Protein AF-A0A1H8PCX1-F1 (afdb_monomer)

Sequence (169 aa):
MTNAPVRYIVLHYSASYADLDLGVEDIRRMHLDRGFSDVGYHYIIKRDGTVQKGRADSIVGAHVAGHNTGSLGICCIGGLERATGPNVGVDNRTDAQKAATIRLVRDLLATHPGAQVVGHRDLGPTQCPGFDVRSWWASVDTGSASTVTTPEIPPTIRRSSRGQHVMTA

Structure (mmCIF, N/CA/C/O backbone):
data_AF-A0A1H8PCX1-F1
#
_entry.id   AF-A0A1H8PCX1-F1
#
loop_
_atom_site.group_PDB
_atom_site.id
_atom_site.type_symbol
_atom_site.label_atom_id
_atom_site.label_alt_id
_atom_site.label_comp_id
_atom_site.label_asym_id
_atom_site.label_entity_i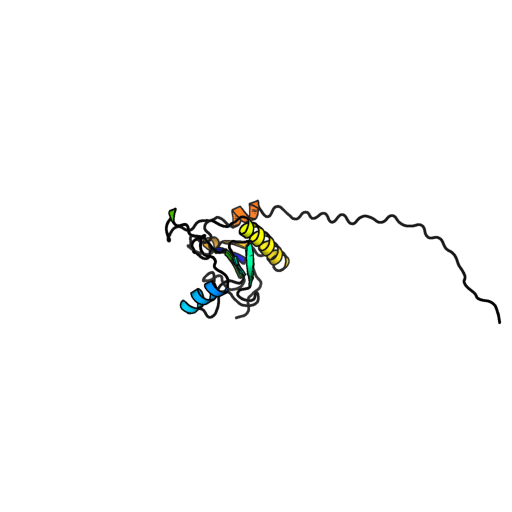d
_atom_site.label_seq_id
_atom_site.pdbx_PDB_ins_code
_atom_site.Cartn_x
_atom_site.Cartn_y
_atom_site.Cartn_z
_atom_site.occupancy
_atom_site.B_iso_or_equiv
_atom_site.auth_seq_id
_atom_site.auth_comp_id
_atom_site.auth_asym_id
_atom_site.auth_atom_id
_atom_site.pdbx_PDB_model_num
ATOM 1 N N . MET A 1 1 ? -16.811 -12.797 4.924 1.00 80.94 1 MET A N 1
ATOM 2 C CA . MET A 1 1 ? -16.623 -12.533 6.368 1.00 80.94 1 MET A CA 1
ATOM 3 C C . MET A 1 1 ? -16.469 -11.037 6.560 1.00 80.94 1 MET A C 1
ATOM 5 O O . MET A 1 1 ? -15.740 -10.426 5.783 1.00 80.94 1 MET A O 1
ATOM 9 N N . THR A 1 2 ? -17.167 -10.462 7.536 1.00 92.56 2 THR A N 1
ATOM 10 C CA . THR A 1 2 ? -17.020 -9.052 7.915 1.00 92.56 2 THR A CA 1
ATOM 11 C C . THR A 1 2 ? -15.703 -8.817 8.646 1.00 92.56 2 THR A C 1
ATOM 13 O O . THR A 1 2 ? -15.198 -9.705 9.334 1.00 92.56 2 THR A O 1
ATOM 16 N N . ASN A 1 3 ? -15.123 -7.636 8.461 1.00 92.44 3 ASN A N 1
ATOM 17 C CA . ASN A 1 3 ? -13.864 -7.254 9.077 1.00 92.44 3 ASN A CA 1
ATOM 18 C C . ASN A 1 3 ? -14.076 -6.835 10.539 1.00 92.44 3 ASN A C 1
ATOM 20 O O . ASN A 1 3 ? -15.122 -6.297 10.904 1.00 92.44 3 ASN A O 1
ATOM 24 N N . ALA A 1 4 ? -13.072 -7.094 11.372 1.00 95.69 4 ALA A N 1
ATOM 25 C CA . ALA A 1 4 ? -13.019 -6.600 12.746 1.00 95.69 4 ALA A CA 1
ATOM 26 C C . ALA A 1 4 ? -12.536 -5.135 12.759 1.00 95.69 4 ALA A C 1
ATOM 28 O O . ALA A 1 4 ? -12.051 -4.658 11.728 1.00 95.69 4 ALA A O 1
ATOM 29 N N . PRO A 1 5 ? -12.600 -4.424 13.903 1.00 97.31 5 PRO A N 1
ATOM 30 C CA . PRO A 1 5 ? -11.949 -3.125 14.036 1.00 97.31 5 PRO A CA 1
ATOM 31 C C . PRO A 1 5 ? -10.499 -3.176 13.536 1.00 97.31 5 PRO A C 1
ATOM 33 O O . PRO A 1 5 ? -9.734 -4.082 13.884 1.00 97.31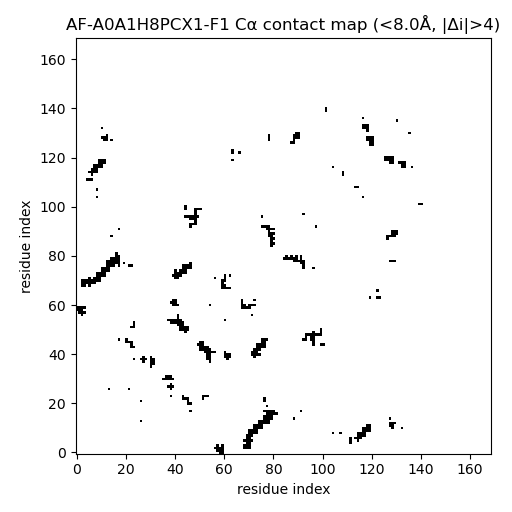 5 PRO A O 1
ATOM 36 N N . VAL A 1 6 ? -10.148 -2.232 12.664 1.00 98.44 6 VAL A N 1
ATOM 37 C CA . VAL A 1 6 ? -8.861 -2.224 11.968 1.00 98.44 6 VAL A CA 1
ATOM 38 C C . VAL A 1 6 ? -7.755 -1.847 12.949 1.00 98.44 6 VAL A C 1
ATOM 40 O O . VAL A 1 6 ? -7.770 -0.770 13.534 1.00 98.44 6 VAL A O 1
ATOM 43 N N . ARG A 1 7 ? -6.777 -2.742 13.100 1.00 98.38 7 ARG A N 1
ATOM 44 C CA . ARG A 1 7 ? -5.554 -2.552 13.897 1.00 98.38 7 ARG A CA 1
ATOM 45 C C . ARG A 1 7 ? -4.297 -2.404 13.048 1.00 98.38 7 ARG A C 1
ATOM 47 O O . ARG A 1 7 ? -3.296 -1.905 13.549 1.00 98.38 7 ARG A O 1
ATOM 54 N N . TYR A 1 8 ? -4.337 -2.822 11.781 1.00 98.75 8 TYR A N 1
ATOM 55 C CA . TYR A 1 8 ? -3.203 -2.708 10.863 1.00 98.75 8 TYR A CA 1
ATOM 56 C C . TYR A 1 8 ? -3.612 -2.121 9.517 1.00 98.75 8 TYR A C 1
ATOM 58 O O . TYR A 1 8 ? -4.537 -2.614 8.874 1.00 98.75 8 TYR A O 1
ATOM 66 N N . ILE A 1 9 ? -2.845 -1.145 9.047 1.00 98.88 9 ILE A N 1
ATOM 67 C CA . ILE A 1 9 ? -2.810 -0.733 7.645 1.00 98.88 9 ILE A CA 1
ATOM 68 C C . ILE A 1 9 ? -1.509 -1.296 7.077 1.00 98.88 9 ILE A C 1
ATOM 70 O O . ILE A 1 9 ? -0.421 -0.913 7.506 1.00 98.88 9 ILE A O 1
ATOM 74 N N . VAL A 1 10 ? -1.619 -2.261 6.165 1.00 98.94 10 VAL A N 1
ATOM 75 C CA . VAL A 1 10 ? -0.474 -3.052 5.697 1.00 98.94 10 VAL A CA 1
ATOM 76 C C . VAL A 1 10 ? -0.106 -2.646 4.277 1.00 98.94 10 VAL A C 1
ATOM 78 O O . VAL A 1 10 ? -0.916 -2.810 3.364 1.00 98.94 10 VAL A O 1
ATOM 81 N N . LEU A 1 11 ? 1.121 -2.166 4.076 1.00 98.88 11 LEU A N 1
ATOM 82 C CA . LEU A 1 11 ? 1.651 -1.859 2.751 1.00 98.88 11 LEU A CA 1
ATOM 83 C C . LEU A 1 11 ? 2.276 -3.092 2.093 1.00 98.88 11 LEU A C 1
ATOM 85 O O . LEU A 1 11 ? 3.059 -3.837 2.693 1.00 98.88 11 LEU A O 1
ATOM 89 N N . HIS A 1 12 ? 1.941 -3.256 0.818 1.00 98.88 12 HIS A N 1
ATOM 90 C CA . HIS A 1 12 ? 2.415 -4.304 -0.076 1.00 98.88 12 HIS A CA 1
ATOM 91 C C . HIS A 1 12 ? 2.942 -3.708 -1.379 1.00 98.88 12 HIS A C 1
ATOM 93 O O . HIS A 1 12 ? 2.581 -2.591 -1.756 1.00 98.88 12 HIS A O 1
ATOM 99 N N . TYR A 1 13 ? 3.726 -4.501 -2.101 1.00 98.38 13 TYR A N 1
ATOM 100 C CA . TYR A 1 13 ? 3.890 -4.350 -3.544 1.00 98.38 13 TYR A CA 1
ATOM 101 C C . TYR A 1 13 ? 3.081 -5.424 -4.292 1.00 98.38 13 TYR A C 1
ATOM 103 O O . TYR A 1 13 ? 2.559 -6.349 -3.663 1.00 98.38 13 TYR A O 1
ATOM 111 N N . SER A 1 14 ? 2.974 -5.335 -5.615 1.00 97.88 14 SER A N 1
ATOM 112 C CA . SER A 1 14 ? 2.389 -6.402 -6.446 1.00 97.88 14 SER A CA 1
ATOM 113 C C . SER A 1 14 ? 3.400 -7.483 -6.835 1.00 97.88 14 SER A C 1
ATOM 115 O O . SER A 1 14 ? 2.999 -8.496 -7.401 1.00 97.88 14 SER A O 1
ATOM 117 N N . ALA A 1 15 ? 4.693 -7.268 -6.556 1.00 96.94 15 ALA A N 1
ATOM 118 C CA . ALA A 1 15 ? 5.797 -8.052 -7.110 1.00 96.94 15 ALA A CA 1
ATOM 119 C C . ALA A 1 15 ? 5.726 -8.115 -8.647 1.00 96.94 15 ALA A C 1
ATOM 121 O O . ALA A 1 15 ? 5.922 -9.161 -9.260 1.00 96.94 15 ALA A O 1
ATOM 122 N N . SER A 1 16 ? 5.415 -6.977 -9.271 1.00 96.75 16 SER A N 1
ATOM 123 C CA . SER A 1 16 ? 5.441 -6.811 -10.721 1.00 96.75 16 SER A CA 1
ATOM 124 C C . SER A 1 16 ? 6.593 -5.903 -11.127 1.00 96.75 16 SER A C 1
ATOM 126 O O . SER A 1 16 ? 7.093 -5.101 -10.333 1.00 96.75 16 SER A O 1
ATOM 128 N N . TYR A 1 17 ? 7.004 -6.005 -12.385 1.00 96.56 17 TYR A N 1
ATOM 129 C CA . TYR A 1 17 ? 7.983 -5.078 -12.934 1.00 96.56 17 TYR A CA 1
ATOM 130 C C . TYR A 1 17 ? 7.384 -3.675 -13.084 1.00 96.56 17 TYR A C 1
ATOM 132 O O . TYR A 1 17 ? 6.190 -3.527 -13.358 1.00 96.56 17 TYR A O 1
ATOM 140 N N . ALA A 1 18 ? 8.209 -2.652 -12.851 1.00 89.69 18 ALA A N 1
ATOM 141 C CA . ALA A 1 18 ? 7.780 -1.252 -12.821 1.00 89.69 18 ALA A CA 1
ATOM 142 C C . ALA A 1 18 ? 7.313 -0.696 -14.179 1.00 89.69 18 ALA A C 1
ATOM 144 O O . ALA A 1 18 ? 6.665 0.351 -14.200 1.00 89.69 18 ALA A O 1
ATOM 145 N N . ASP A 1 19 ? 7.644 -1.383 -15.274 1.00 90.75 19 ASP A N 1
ATOM 146 C CA . ASP A 1 19 ? 7.279 -1.068 -16.659 1.00 90.75 19 ASP A CA 1
ATOM 147 C C . ASP A 1 19 ? 5.874 -1.557 -17.053 1.00 90.75 19 ASP A C 1
ATOM 149 O O . ASP A 1 19 ? 5.389 -1.228 -18.133 1.00 90.75 19 ASP A O 1
ATOM 153 N N . LEU A 1 20 ? 5.199 -2.319 -16.186 1.00 94.06 20 LEU A N 1
ATOM 154 C CA . LEU A 1 20 ? 3.845 -2.811 -16.430 1.00 94.06 20 LEU A CA 1
ATOM 155 C C . LEU A 1 20 ? 2.790 -1.817 -15.924 1.00 94.06 20 LEU A C 1
ATOM 157 O O . LEU A 1 20 ? 2.795 -1.433 -14.750 1.00 94.06 20 LEU A O 1
ATOM 161 N N . ASP A 1 21 ? 1.832 -1.466 -16.786 1.00 95.50 21 ASP A N 1
ATOM 162 C CA . ASP A 1 21 ? 0.623 -0.739 -16.383 1.00 95.50 21 ASP A CA 1
ATOM 163 C C . ASP A 1 21 ? -0.444 -1.728 -15.905 1.00 95.50 21 ASP A C 1
ATOM 165 O O . ASP A 1 21 ? -1.236 -2.248 -16.687 1.00 95.50 21 ASP A O 1
ATOM 169 N N . LEU A 1 22 ? -0.414 -2.026 -14.608 1.00 98.12 22 LEU A N 1
ATOM 170 C CA . LEU A 1 22 ? -1.400 -2.876 -13.948 1.00 98.12 22 LEU A CA 1
ATOM 171 C C . LEU A 1 22 ? -2.333 -2.035 -13.079 1.00 98.12 22 LEU A C 1
ATOM 173 O O . LEU A 1 22 ? -1.945 -1.011 -12.510 1.00 98.12 22 LEU A O 1
ATOM 177 N N . GLY A 1 23 ? -3.562 -2.509 -12.931 1.00 98.31 23 GLY A N 1
ATOM 178 C CA . GLY A 1 23 ? -4.558 -1.980 -12.012 1.00 98.31 23 GLY A CA 1
ATOM 179 C C . GLY A 1 23 ? -5.300 -3.081 -11.262 1.00 98.31 23 GLY A C 1
ATOM 180 O O . GLY A 1 23 ? -4.955 -4.263 -11.304 1.00 98.31 23 GLY A O 1
ATOM 181 N N . VAL A 1 24 ? -6.351 -2.682 -10.551 1.00 98.69 24 VAL A N 1
ATOM 182 C CA . VAL A 1 24 ? -7.127 -3.578 -9.687 1.00 98.69 24 VAL A CA 1
ATOM 183 C C . VAL A 1 24 ? -7.753 -4.753 -10.431 1.00 98.69 24 VAL A C 1
ATOM 185 O O . VAL A 1 24 ? -7.761 -5.854 -9.889 1.00 98.69 24 VAL A O 1
ATOM 188 N N . GLU A 1 25 ? -8.204 -4.566 -11.673 1.00 98.56 25 GLU A N 1
ATOM 189 C CA . GLU A 1 25 ? -8.778 -5.658 -12.465 1.00 98.56 25 GLU A CA 1
ATOM 190 C C . GLU A 1 25 ? -7.730 -6.698 -12.864 1.00 98.56 25 GLU A C 1
ATOM 192 O O . GLU A 1 25 ? -8.027 -7.890 -12.887 1.00 98.56 25 GLU A O 1
ATOM 197 N N . ASP A 1 26 ? -6.493 -6.281 -13.139 1.00 98.56 26 ASP A N 1
ATOM 198 C CA . ASP A 1 26 ? -5.409 -7.207 -13.472 1.00 98.56 26 ASP A CA 1
ATOM 199 C C . ASP A 1 26 ? -5.018 -8.034 -12.247 1.00 98.56 26 ASP A C 1
ATOM 201 O O . ASP A 1 26 ? -4.962 -9.261 -12.318 1.00 98.56 26 ASP A O 1
ATOM 205 N N . ILE A 1 27 ? -4.841 -7.375 -11.095 1.00 98.62 27 ILE A N 1
ATOM 206 C CA . ILE A 1 27 ? -4.535 -8.058 -9.831 1.00 98.62 27 ILE A CA 1
ATOM 207 C C . ILE A 1 27 ? -5.692 -8.971 -9.408 1.00 98.62 27 ILE A C 1
ATOM 209 O O . ILE A 1 27 ? -5.456 -10.076 -8.916 1.00 98.62 27 ILE A O 1
ATOM 213 N N . ARG A 1 28 ? -6.946 -8.549 -9.624 1.00 98.62 28 ARG A N 1
ATOM 214 C CA . ARG A 1 28 ? -8.127 -9.385 -9.390 1.00 98.62 28 ARG A CA 1
ATOM 215 C C . ARG A 1 28 ? -8.057 -10.659 -10.218 1.00 98.62 28 ARG A C 1
ATOM 217 O O . ARG A 1 28 ? -8.150 -11.730 -9.630 1.00 98.62 28 ARG A O 1
ATOM 224 N N . ARG A 1 29 ? -7.835 -10.565 -11.534 1.00 98.56 29 ARG A N 1
ATOM 225 C CA . ARG A 1 29 ? -7.703 -11.749 -12.403 1.00 98.56 29 ARG A CA 1
ATOM 226 C C . ARG A 1 29 ? -6.584 -12.677 -11.927 1.00 98.56 29 ARG A C 1
ATOM 228 O O . ARG A 1 29 ? -6.847 -13.847 -11.684 1.00 98.56 29 ARG A O 1
ATOM 235 N N . MET A 1 30 ? -5.396 -12.140 -11.637 1.00 98.00 30 MET A N 1
ATOM 236 C CA . MET A 1 30 ? -4.273 -12.932 -11.107 1.00 98.00 30 MET A CA 1
ATOM 237 C C . MET A 1 30 ? -4.607 -13.651 -9.790 1.00 98.00 30 MET A C 1
ATOM 239 O O . MET A 1 30 ? -4.119 -14.749 -9.532 1.00 98.00 30 MET A O 1
ATOM 243 N N . HIS A 1 31 ? -5.404 -13.034 -8.916 1.00 98.38 31 HIS A N 1
ATOM 244 C CA . HIS A 1 31 ? -5.839 -13.655 -7.665 1.00 98.38 31 HIS A CA 1
ATOM 245 C C . HIS A 1 31 ? -6.928 -14.713 -7.886 1.00 98.38 31 HIS A C 1
ATOM 247 O O . HIS A 1 31 ? -6.869 -15.766 -7.250 1.00 98.38 31 HIS A O 1
ATOM 253 N N . LEU A 1 32 ? -7.881 -14.471 -8.791 1.00 98.31 32 LEU A N 1
ATOM 254 C CA . LEU A 1 32 ? -8.897 -15.456 -9.181 1.00 98.31 32 LEU A CA 1
ATOM 255 C C . LEU A 1 32 ? -8.247 -16.713 -9.776 1.00 98.31 32 LEU A C 1
ATOM 257 O O . LEU A 1 32 ? -8.584 -17.820 -9.363 1.00 98.31 32 LEU A O 1
ATOM 261 N N . ASP A 1 33 ? -7.241 -16.549 -10.639 1.00 98.25 33 ASP A N 1
ATOM 262 C CA . ASP A 1 33 ? -6.472 -17.661 -11.223 1.00 98.25 33 ASP A CA 1
ATOM 263 C C . ASP A 1 33 ? -5.721 -18.481 -10.157 1.00 98.25 33 ASP A C 1
ATOM 265 O O . ASP A 1 33 ? -5.449 -19.667 -10.336 1.00 98.25 33 ASP A O 1
ATOM 269 N N . ARG A 1 34 ? -5.421 -17.869 -9.004 1.00 97.19 34 ARG A N 1
ATOM 270 C CA . ARG A 1 34 ? -4.826 -18.523 -7.824 1.00 97.19 34 ARG A CA 1
ATOM 271 C C . ARG A 1 34 ? -5.868 -19.121 -6.871 1.00 97.19 34 ARG A C 1
ATOM 273 O O . ARG A 1 34 ? -5.507 -19.564 -5.781 1.00 97.19 34 ARG A O 1
ATOM 280 N N . GLY A 1 35 ? -7.146 -19.115 -7.247 1.00 97.56 35 GLY A N 1
ATOM 281 C CA . GLY A 1 35 ? -8.249 -19.675 -6.465 1.00 97.56 35 GLY A CA 1
ATOM 282 C C . GLY A 1 35 ? -8.788 -18.753 -5.370 1.00 97.56 35 GLY A C 1
ATOM 283 O O . GLY A 1 35 ? -9.479 -19.216 -4.463 1.00 97.56 35 GLY A O 1
ATOM 284 N N . PHE A 1 36 ? -8.474 -17.456 -5.406 1.00 97.31 36 PHE A N 1
ATOM 285 C CA . PHE A 1 36 ? -9.070 -16.504 -4.471 1.00 97.31 36 PHE A CA 1
ATOM 286 C C . PHE A 1 36 ? -10.486 -16.173 -4.946 1.00 97.31 36 PHE A C 1
ATOM 288 O O . PHE A 1 36 ? -10.796 -16.262 -6.126 1.00 97.31 36 PHE A O 1
ATOM 295 N N . SER A 1 37 ? -11.349 -15.731 -4.035 1.00 96.00 37 SER A N 1
ATOM 296 C CA . SER A 1 37 ? -12.706 -15.302 -4.395 1.00 96.00 37 SER A CA 1
ATOM 297 C C . SER A 1 37 ? -12.766 -13.906 -5.031 1.00 96.00 37 SER A C 1
ATOM 299 O O . SER A 1 37 ? -13.794 -13.537 -5.583 1.00 96.00 37 SER A O 1
ATOM 301 N N . ASP A 1 38 ? -11.711 -13.102 -4.859 1.00 97.69 38 ASP A N 1
ATOM 302 C CA . ASP A 1 38 ? -11.582 -11.715 -5.328 1.00 97.69 38 ASP A CA 1
ATOM 303 C C . ASP A 1 38 ? -10.126 -11.237 -5.117 1.00 97.69 38 ASP A C 1
ATOM 305 O O . ASP A 1 38 ? -9.351 -11.909 -4.420 1.00 97.69 38 ASP A O 1
ATOM 309 N N . VAL A 1 39 ? -9.775 -10.042 -5.608 1.00 98.50 39 VAL A N 1
ATOM 310 C CA . VAL A 1 39 ? -8.544 -9.313 -5.258 1.00 98.50 39 VAL A CA 1
ATOM 311 C C . VAL A 1 39 ? -8.322 -9.326 -3.747 1.00 98.50 39 VAL A C 1
ATOM 313 O O . VAL A 1 39 ? -9.249 -9.151 -2.970 1.00 98.50 39 VAL A O 1
ATOM 316 N N . GLY A 1 40 ? -7.094 -9.581 -3.300 1.00 98.25 40 GLY A N 1
ATOM 317 C CA . GLY A 1 40 ? -6.794 -9.803 -1.878 1.00 98.25 40 GLY A CA 1
ATOM 318 C C . GLY A 1 40 ? -6.640 -8.513 -1.072 1.00 98.25 40 GLY A C 1
ATOM 319 O O . GLY A 1 40 ? -6.673 -8.551 0.157 1.00 98.25 40 GLY A O 1
ATOM 320 N N . TYR A 1 41 ? -6.475 -7.387 -1.761 1.00 98.75 41 TYR A N 1
ATOM 321 C CA . TYR A 1 41 ? -6.193 -6.071 -1.196 1.00 98.75 41 TYR A CA 1
ATOM 322 C C . TYR A 1 41 ? -7.452 -5.197 -1.163 1.00 98.75 41 TYR A C 1
ATOM 324 O O . TYR A 1 41 ? -8.367 -5.371 -1.970 1.00 98.75 41 TYR A O 1
ATOM 332 N N . HIS A 1 42 ? -7.476 -4.224 -0.254 1.00 98.88 42 HIS A N 1
ATOM 333 C CA . HIS A 1 42 ? -8.557 -3.236 -0.161 1.00 98.88 42 HIS A CA 1
ATOM 334 C C . HIS A 1 42 ? -8.299 -2.045 -1.086 1.00 98.88 42 HIS A C 1
ATOM 336 O O . HIS A 1 42 ? -9.237 -1.430 -1.590 1.00 98.88 42 HIS A O 1
ATOM 342 N N . TYR A 1 43 ? -7.023 -1.755 -1.355 1.00 98.94 43 TYR A N 1
ATOM 343 C CA . TYR A 1 43 ? -6.596 -0.671 -2.231 1.00 98.94 43 TYR A CA 1
ATOM 344 C C . TYR A 1 43 ? -5.424 -1.101 -3.108 1.00 98.94 43 TYR A C 1
ATOM 346 O O . TYR A 1 43 ? -4.496 -1.760 -2.634 1.00 98.94 43 TYR A O 1
ATOM 354 N N . ILE A 1 44 ? -5.455 -0.677 -4.368 1.00 98.88 44 ILE A N 1
ATOM 355 C CA . ILE A 1 44 ? -4.343 -0.761 -5.316 1.00 98.88 44 ILE A CA 1
ATOM 356 C C . ILE A 1 44 ? -3.919 0.663 -5.674 1.00 98.88 44 ILE A C 1
ATOM 358 O O . ILE A 1 44 ? -4.774 1.502 -5.940 1.00 98.88 44 ILE A O 1
ATOM 362 N N . ILE A 1 45 ? -2.619 0.945 -5.701 1.00 98.88 45 ILE A N 1
ATOM 363 C CA . ILE A 1 45 ? -2.081 2.232 -6.151 1.00 98.88 45 ILE A CA 1
ATOM 364 C C . ILE A 1 45 ? -1.260 1.997 -7.418 1.00 98.88 45 ILE A C 1
ATOM 366 O O . ILE A 1 45 ? -0.173 1.408 -7.370 1.00 98.88 45 ILE A O 1
ATOM 370 N N . LYS A 1 46 ? -1.786 2.464 -8.553 1.00 98.75 46 LYS A N 1
ATOM 371 C CA . LYS A 1 46 ? -1.122 2.411 -9.861 1.00 98.75 46 LYS A CA 1
ATOM 372 C C . LYS A 1 46 ? 0.171 3.232 -9.864 1.00 98.75 46 LYS A C 1
ATOM 374 O O . LYS A 1 46 ? 0.400 4.057 -8.981 1.00 98.75 46 LYS A O 1
ATOM 379 N N . ARG A 1 47 ? 1.024 3.023 -10.871 1.00 98.19 47 ARG A N 1
ATOM 380 C CA . ARG A 1 47 ? 2.323 3.713 -11.014 1.00 98.19 47 ARG A CA 1
ATOM 381 C C . ARG A 1 47 ? 2.202 5.240 -11.083 1.00 98.19 47 ARG A C 1
ATOM 383 O O . ARG A 1 47 ? 3.075 5.939 -10.576 1.00 98.19 47 ARG A O 1
ATOM 390 N N . ASP A 1 48 ? 1.108 5.744 -11.641 1.00 98.31 48 ASP A N 1
ATOM 391 C CA . ASP A 1 48 ? 0.776 7.172 -11.741 1.00 98.31 48 ASP A CA 1
ATOM 392 C C . ASP A 1 48 ? 0.200 7.777 -10.440 1.00 98.31 48 ASP A C 1
ATOM 394 O O . ASP A 1 48 ? -0.090 8.969 -10.389 1.00 98.31 48 ASP A O 1
ATOM 398 N N . GLY A 1 49 ? 0.043 6.979 -9.377 1.00 98.62 49 GLY A N 1
ATOM 399 C CA . GLY A 1 49 ? -0.545 7.404 -8.105 1.00 98.62 49 GLY A CA 1
ATOM 400 C C . GLY A 1 49 ? -2.070 7.278 -8.029 1.00 98.62 49 GLY A C 1
ATOM 401 O O . GLY A 1 49 ? -2.641 7.599 -6.985 1.00 98.62 49 GLY A O 1
ATOM 402 N N . THR A 1 50 ? -2.741 6.786 -9.076 1.00 98.81 50 THR A N 1
ATOM 403 C CA . THR A 1 50 ? -4.183 6.513 -9.045 1.00 98.81 50 THR A CA 1
ATOM 404 C C . THR A 1 50 ? -4.493 5.432 -8.011 1.00 98.81 50 THR A C 1
ATOM 406 O O . THR A 1 50 ? -3.980 4.313 -8.092 1.00 98.81 50 THR A O 1
ATOM 409 N N . VAL A 1 51 ? -5.360 5.754 -7.046 1.00 98.88 51 VAL A N 1
ATOM 410 C CA . VAL A 1 51 ? -5.850 4.809 -6.035 1.00 98.88 51 VAL A CA 1
ATOM 411 C C . VAL A 1 51 ? -7.126 4.147 -6.547 1.00 98.88 51 VAL A C 1
ATOM 413 O O . VAL A 1 51 ? -8.112 4.820 -6.835 1.00 98.88 51 VAL A O 1
ATOM 416 N N . GLN A 1 52 ? -7.122 2.823 -6.635 1.00 98.81 52 GLN A N 1
ATOM 417 C CA . GLN A 1 52 ? -8.265 2.013 -7.039 1.00 98.81 52 GLN A CA 1
ATOM 418 C C . GLN A 1 52 ? -8.750 1.165 -5.865 1.00 98.81 52 GLN A C 1
ATOM 420 O O . GLN A 1 52 ? -7.954 0.558 -5.142 1.00 98.81 52 GLN A O 1
ATOM 425 N N . LYS A 1 53 ? -10.071 1.107 -5.683 1.00 98.75 53 LYS A N 1
ATOM 426 C CA . LYS A 1 53 ? -10.694 0.296 -4.638 1.00 98.75 53 LYS A CA 1
ATOM 427 C C . LYS A 1 53 ? -10.719 -1.177 -5.054 1.00 98.75 53 LYS A C 1
ATOM 429 O O . LYS A 1 53 ? -11.177 -1.506 -6.144 1.00 98.75 53 LYS A O 1
ATOM 434 N N . GLY A 1 54 ? -10.219 -2.044 -4.178 1.00 98.56 54 GLY A N 1
ATOM 435 C CA . GLY A 1 54 ? -10.349 -3.496 -4.267 1.00 98.56 54 GLY A CA 1
ATOM 436 C C . GLY A 1 54 ? -11.528 -3.974 -3.426 1.00 98.56 54 GLY A C 1
ATOM 437 O O . GLY A 1 54 ? -12.665 -3.560 -3.651 1.00 98.56 54 GLY A O 1
ATOM 438 N N . ARG A 1 55 ? -11.259 -4.818 -2.426 1.00 97.69 55 ARG A N 1
ATOM 439 C CA . ARG A 1 55 ? -12.282 -5.225 -1.450 1.00 97.69 55 ARG A CA 1
ATOM 440 C C . ARG A 1 55 ? -12.786 -4.038 -0.629 1.00 97.69 55 ARG A C 1
ATOM 442 O O . ARG A 1 55 ? -12.029 -3.124 -0.306 1.00 97.69 55 ARG A O 1
ATOM 449 N N . ALA A 1 56 ? -14.060 -4.086 -0.245 1.00 97.94 56 ALA A N 1
ATOM 450 C CA . ALA A 1 56 ? -14.631 -3.155 0.727 1.00 97.94 56 ALA A CA 1
ATOM 451 C C . ALA A 1 56 ? -13.935 -3.292 2.094 1.00 97.94 56 ALA A C 1
ATOM 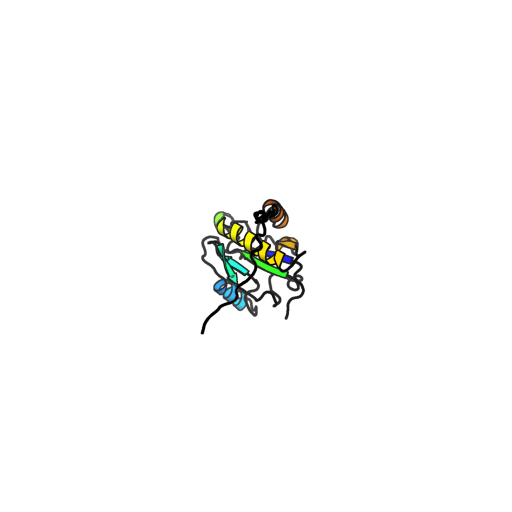453 O O . ALA A 1 56 ? -13.613 -4.404 2.500 1.00 97.94 56 ALA A O 1
ATOM 454 N N . ASP A 1 57 ? -13.752 -2.188 2.827 1.00 98.06 57 ASP A N 1
ATOM 455 C CA . ASP A 1 57 ? -13.017 -2.177 4.114 1.00 98.06 57 ASP A CA 1
ATOM 456 C C . ASP A 1 57 ? -13.680 -3.034 5.196 1.00 98.06 57 ASP A C 1
ATOM 458 O O . ASP A 1 57 ? -13.022 -3.597 6.073 1.00 98.06 57 ASP A O 1
ATOM 462 N N . SER A 1 58 ? -15.003 -3.174 5.097 1.00 97.25 58 SER A N 1
ATOM 463 C CA . SER A 1 58 ? -15.827 -4.006 5.969 1.00 97.25 58 SER A CA 1
ATOM 464 C C . SER A 1 58 ? -15.729 -5.501 5.667 1.00 97.25 58 SER A C 1
ATOM 466 O O . SER A 1 58 ? -16.348 -6.288 6.380 1.00 97.25 58 SER A O 1
ATOM 468 N N . ILE A 1 59 ? -14.976 -5.923 4.647 1.00 98.06 59 ILE A N 1
ATOM 469 C CA . ILE A 1 59 ? -14.800 -7.325 4.260 1.00 98.06 59 ILE A CA 1
ATOM 470 C C . ILE A 1 59 ? -13.354 -7.736 4.498 1.00 98.06 59 ILE A C 1
ATOM 472 O O . ILE A 1 59 ? -12.431 -7.044 4.097 1.00 98.06 59 ILE A O 1
ATOM 476 N N . VAL A 1 60 ? -13.149 -8.897 5.122 1.00 98.19 60 VAL A N 1
ATOM 477 C CA . VAL A 1 60 ? -11.799 -9.416 5.388 1.00 98.19 60 VAL A CA 1
ATOM 478 C C . VAL A 1 60 ? -11.012 -9.598 4.081 1.00 98.19 60 VAL A C 1
ATOM 480 O O . VAL A 1 60 ? -11.486 -10.229 3.127 1.00 98.19 60 VAL A O 1
ATOM 483 N N . GLY A 1 61 ? -9.788 -9.068 4.059 1.00 97.69 61 GLY A N 1
ATOM 484 C CA . GLY A 1 61 ? -8.840 -9.214 2.956 1.00 97.69 61 GLY A CA 1
ATOM 485 C C . GLY A 1 61 ? -8.231 -10.616 2.826 1.00 97.69 61 GLY A C 1
ATOM 486 O O . GLY A 1 61 ? -8.536 -11.539 3.577 1.00 97.69 61 GLY A O 1
ATOM 487 N N . ALA A 1 62 ? -7.340 -10.774 1.852 1.00 97.94 62 ALA A N 1
ATOM 488 C CA . ALA A 1 62 ? -6.522 -11.970 1.658 1.00 97.94 62 ALA A CA 1
ATOM 489 C C . ALA A 1 62 ? -5.106 -11.552 1.229 1.00 97.94 62 ALA A C 1
ATOM 491 O O . ALA A 1 62 ? -4.700 -11.764 0.090 1.00 97.94 62 ALA A O 1
ATOM 492 N N . HIS A 1 63 ? -4.384 -10.881 2.127 1.00 97.81 63 HIS A N 1
ATOM 493 C CA . HIS A 1 63 ? -3.084 -10.269 1.838 1.00 97.81 63 HIS A CA 1
ATOM 494 C C . HIS A 1 63 ? -1.979 -10.607 2.850 1.00 97.81 63 HIS A C 1
ATOM 496 O O . HIS A 1 63 ? -0.811 -10.511 2.492 1.00 97.81 63 HIS A O 1
ATOM 502 N N . VAL A 1 64 ? -2.304 -11.020 4.083 1.00 97.69 64 VAL A N 1
ATOM 503 C CA . VAL A 1 64 ? -1.331 -11.548 5.061 1.00 97.69 64 VAL A CA 1
ATOM 504 C C . VAL A 1 64 ? -1.954 -12.734 5.795 1.00 97.69 64 VAL A C 1
ATOM 506 O O . VAL A 1 64 ? -2.898 -12.573 6.573 1.00 97.69 64 VAL A O 1
ATOM 509 N N . ALA A 1 65 ? -1.432 -13.939 5.562 1.00 96.06 65 ALA A N 1
ATOM 510 C CA . ALA A 1 65 ? -1.891 -15.135 6.266 1.00 96.06 65 ALA A CA 1
ATOM 511 C C . ALA A 1 65 ? -1.766 -14.947 7.791 1.00 96.06 65 ALA A C 1
ATOM 513 O O . ALA A 1 65 ? -0.771 -14.418 8.273 1.00 96.06 65 ALA A O 1
ATOM 514 N N . GLY A 1 66 ? -2.804 -15.316 8.547 1.00 96.81 66 GLY A N 1
ATOM 515 C CA . GLY A 1 66 ? -2.862 -15.110 10.003 1.00 96.81 66 GLY A CA 1
ATOM 516 C C . GLY A 1 66 ? -3.212 -13.685 10.463 1.00 96.81 66 GLY A C 1
ATOM 517 O O . GLY A 1 66 ? -3.610 -13.512 11.611 1.00 96.81 66 GLY A O 1
ATOM 518 N N . HIS A 1 67 ? -3.161 -12.677 9.581 1.00 97.56 67 HIS A N 1
ATOM 519 C CA . HIS A 1 67 ? -3.383 -11.267 9.948 1.00 97.56 67 H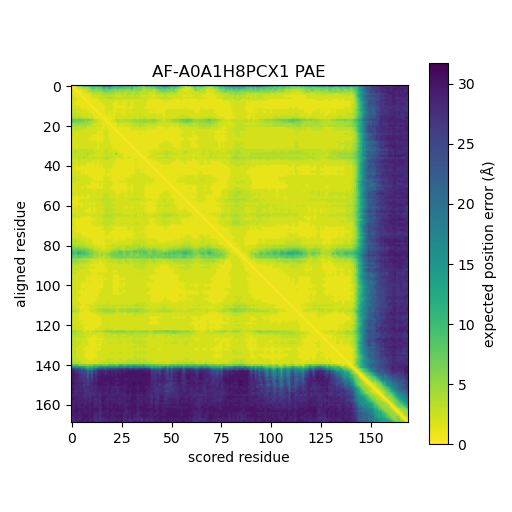IS A CA 1
ATOM 520 C C . HIS A 1 67 ? -4.442 -10.538 9.100 1.00 97.56 67 HIS A C 1
ATOM 522 O O . HIS A 1 67 ? -4.625 -9.332 9.262 1.00 97.56 67 HIS A O 1
ATOM 528 N N . ASN A 1 68 ? -5.172 -11.241 8.227 1.00 97.88 68 ASN A N 1
ATOM 529 C CA . ASN A 1 68 ? -6.204 -10.649 7.361 1.00 97.88 68 ASN A CA 1
ATOM 530 C C . ASN A 1 68 ? -7.349 -9.970 8.134 1.00 97.88 68 ASN A C 1
ATOM 532 O O . ASN A 1 68 ? -7.813 -8.903 7.747 1.00 97.88 68 ASN A O 1
ATOM 536 N N . THR A 1 69 ? -7.826 -10.577 9.223 1.00 98.00 69 THR A N 1
ATOM 537 C CA . THR A 1 69 ? -8.886 -9.982 10.051 1.00 98.00 69 THR A CA 1
ATOM 538 C C . THR A 1 69 ? -8.332 -8.797 10.833 1.00 98.00 69 THR A C 1
ATOM 540 O O . THR A 1 69 ? -7.273 -8.916 11.453 1.00 98.00 69 THR A O 1
ATOM 543 N N . GLY A 1 70 ? -9.064 -7.682 10.859 1.00 98.06 70 GLY A N 1
ATOM 544 C CA . GLY A 1 70 ? -8.665 -6.445 11.528 1.00 98.06 70 GLY A CA 1
ATOM 545 C C . GLY A 1 70 ? -7.525 -5.723 10.810 1.00 98.06 70 GLY A C 1
ATOM 546 O O . GLY A 1 70 ? -6.745 -5.027 11.458 1.00 98.06 70 GLY A O 1
ATOM 547 N N . SER A 1 71 ? -7.368 -5.916 9.498 1.00 98.62 71 SER A N 1
ATOM 548 C CA . SER A 1 71 ? -6.366 -5.196 8.715 1.00 98.62 71 SER A CA 1
ATOM 549 C C . SER A 1 71 ? -6.885 -4.731 7.358 1.00 98.62 71 SER A C 1
ATOM 551 O O . SER A 1 71 ? -7.828 -5.304 6.811 1.00 98.62 71 SER A O 1
ATOM 553 N N . LEU A 1 72 ? -6.255 -3.675 6.836 1.00 98.88 72 LEU A N 1
ATOM 554 C CA . LEU A 1 72 ? -6.473 -3.143 5.496 1.00 98.88 72 LEU A CA 1
ATOM 555 C C . LEU A 1 72 ? -5.172 -3.197 4.688 1.00 98.88 72 LEU A C 1
ATOM 557 O O . LEU A 1 72 ? -4.217 -2.478 4.972 1.00 98.88 72 LEU A O 1
ATOM 561 N N . GLY A 1 73 ? -5.116 -4.065 3.678 1.00 98.88 73 GLY A N 1
ATOM 562 C CA . GLY A 1 73 ? -4.012 -4.125 2.716 1.00 98.88 73 GLY A CA 1
ATOM 563 C C . GLY A 1 73 ? -4.085 -3.069 1.606 1.00 98.88 73 GLY A C 1
ATOM 564 O O . GLY A 1 73 ? -5.074 -3.015 0.870 1.00 98.88 73 GLY A O 1
ATOM 565 N N . ILE A 1 74 ? -3.000 -2.308 1.443 1.00 98.94 74 ILE A N 1
ATOM 566 C CA . ILE A 1 74 ? -2.737 -1.383 0.330 1.00 98.94 74 ILE A CA 1
ATOM 567 C C . ILE A 1 74 ? -1.591 -1.959 -0.508 1.00 98.94 74 ILE A C 1
ATOM 569 O O . ILE A 1 74 ? -0.512 -2.209 0.024 1.00 98.94 74 ILE A O 1
ATOM 573 N N . CYS A 1 75 ? -1.790 -2.157 -1.809 1.00 98.88 75 CYS A N 1
ATOM 574 C CA . CYS A 1 75 ? -0.772 -2.684 -2.719 1.00 98.88 75 CYS A CA 1
ATOM 575 C C . CYS A 1 75 ? -0.339 -1.617 -3.731 1.00 98.88 75 CYS A C 1
ATOM 577 O O . CYS A 1 75 ? -1.153 -1.128 -4.510 1.00 98.88 75 CYS A O 1
ATOM 579 N N . CYS A 1 76 ? 0.943 -1.255 -3.738 1.00 98.81 76 CYS A N 1
ATOM 580 C CA . CYS A 1 76 ? 1.524 -0.423 -4.791 1.00 98.81 76 CYS A CA 1
ATOM 581 C C . CYS A 1 76 ? 1.973 -1.302 -5.964 1.00 98.81 76 CYS A C 1
ATOM 583 O O . CYS A 1 76 ? 2.710 -2.268 -5.765 1.00 98.81 76 CYS A O 1
ATOM 585 N N . ILE A 1 77 ? 1.585 -0.944 -7.189 1.00 98.69 77 ILE A N 1
ATOM 586 C CA . ILE A 1 77 ? 2.081 -1.626 -8.389 1.00 98.69 77 ILE A CA 1
ATOM 587 C C . ILE A 1 77 ? 3.591 -1.406 -8.524 1.00 98.69 77 ILE A C 1
ATOM 589 O O . ILE A 1 77 ? 4.060 -0.265 -8.445 1.00 98.69 77 ILE A O 1
ATOM 593 N N . GLY A 1 78 ? 4.330 -2.497 -8.720 1.00 98.00 78 GLY A N 1
ATOM 594 C CA . GLY A 1 78 ? 5.789 -2.529 -8.774 1.00 98.00 78 GLY A CA 1
ATOM 595 C C . GLY A 1 78 ? 6.374 -3.571 -7.821 1.00 98.00 78 GLY A C 1
ATOM 596 O O . GLY A 1 78 ? 5.726 -4.560 -7.466 1.00 98.00 78 GLY A O 1
ATOM 597 N N . GLY A 1 79 ? 7.610 -3.332 -7.393 1.00 97.56 79 GLY A N 1
ATOM 598 C CA . GLY A 1 79 ? 8.337 -4.182 -6.454 1.00 97.56 79 GLY A CA 1
ATOM 599 C C . GLY A 1 79 ? 9.437 -5.042 -7.067 1.00 97.56 79 GLY A C 1
ATOM 600 O O . GLY A 1 79 ? 10.238 -5.580 -6.309 1.00 97.56 79 GLY A O 1
ATOM 601 N N . LEU A 1 80 ? 9.501 -5.160 -8.399 1.00 97.25 80 LEU A N 1
ATOM 602 C CA . LEU A 1 80 ? 10.576 -5.853 -9.119 1.00 97.25 80 LEU A CA 1
ATOM 603 C C . LEU A 1 80 ? 11.246 -4.946 -10.155 1.00 97.25 80 LEU A C 1
ATOM 605 O O . LEU A 1 80 ? 10.589 -4.118 -10.791 1.00 97.25 80 LEU A O 1
ATOM 609 N N . GLU A 1 81 ? 12.538 -5.180 -10.379 1.00 94.62 81 GLU A N 1
ATOM 610 C CA . GLU A 1 81 ? 13.342 -4.545 -11.426 1.00 94.62 81 GLU A CA 1
ATOM 611 C C . GLU A 1 81 ? 13.954 -5.603 -12.344 1.00 94.62 81 GLU A C 1
ATOM 613 O O . GLU A 1 81 ? 14.365 -6.681 -11.910 1.00 94.62 81 GLU A O 1
ATOM 618 N N . ARG A 1 82 ? 14.061 -5.295 -13.641 1.00 93.56 82 ARG A N 1
ATOM 619 C CA . ARG A 1 82 ? 14.692 -6.209 -14.611 1.00 93.56 82 ARG A CA 1
ATOM 620 C C . ARG A 1 82 ? 16.167 -6.439 -14.282 1.00 93.56 82 ARG A C 1
ATOM 622 O O . ARG A 1 82 ? 16.645 -7.560 -14.411 1.00 93.56 82 ARG A O 1
ATOM 629 N N . ALA A 1 83 ? 16.850 -5.395 -13.811 1.00 91.81 83 ALA A N 1
ATOM 630 C CA . ALA A 1 83 ? 18.269 -5.432 -13.471 1.00 91.81 83 ALA A CA 1
ATOM 631 C C . ALA A 1 83 ? 18.586 -6.324 -12.258 1.00 91.81 83 ALA A C 1
ATOM 633 O O . ALA A 1 83 ? 19.644 -6.943 -12.222 1.00 91.81 83 ALA A O 1
ATOM 634 N N . THR A 1 84 ? 17.681 -6.413 -11.276 1.00 88.75 84 THR A N 1
ATOM 635 C CA . THR A 1 84 ? 17.868 -7.241 -10.069 1.00 88.75 84 THR A CA 1
ATOM 636 C C . THR A 1 84 ? 17.249 -8.634 -10.196 1.00 88.75 84 THR A C 1
ATOM 638 O O . THR A 1 84 ? 17.517 -9.508 -9.373 1.00 88.75 84 THR A O 1
ATOM 641 N N . GLY A 1 85 ? 16.432 -8.861 -11.228 1.00 87.94 85 GLY A N 1
ATOM 642 C CA . GLY A 1 85 ? 15.758 -10.130 -11.480 1.00 87.94 85 GLY A CA 1
ATOM 643 C C . GLY A 1 85 ? 14.471 -10.328 -10.660 1.00 87.94 85 GLY A C 1
ATOM 644 O O . GLY A 1 85 ? 14.122 -9.509 -9.811 1.00 87.94 85 GLY A O 1
ATOM 645 N N . PRO A 1 86 ? 13.733 -11.427 -10.911 1.00 88.88 86 PRO A N 1
ATOM 646 C CA . PRO A 1 86 ? 12.380 -11.637 -10.378 1.00 88.88 86 PRO A CA 1
ATOM 647 C C . PRO A 1 86 ? 12.307 -11.981 -8.881 1.00 88.88 86 PRO A C 1
ATOM 649 O O . PRO A 1 86 ? 11.222 -11.957 -8.310 1.00 88.88 86 PRO A O 1
ATOM 652 N N . ASN A 1 87 ? 13.432 -12.314 -8.239 1.00 91.69 87 ASN A N 1
ATOM 653 C CA . ASN A 1 87 ? 13.469 -12.819 -6.857 1.00 91.69 87 ASN A CA 1
ATOM 654 C C . ASN A 1 87 ? 13.976 -11.787 -5.832 1.00 91.69 87 ASN A C 1
ATOM 656 O O . ASN A 1 87 ? 14.178 -12.120 -4.661 1.00 91.69 87 ASN A O 1
ATOM 660 N N . VAL A 1 88 ? 14.207 -10.548 -6.272 1.00 95.38 88 VAL A N 1
ATOM 661 C CA . VAL A 1 88 ? 14.712 -9.455 -5.436 1.00 95.38 88 VAL A CA 1
ATOM 662 C C . VAL A 1 88 ? 13.663 -8.353 -5.393 1.00 95.38 88 VAL A C 1
ATOM 664 O O . VAL A 1 88 ? 13.455 -7.638 -6.371 1.00 95.38 88 VAL A O 1
ATOM 667 N N . GLY A 1 89 ? 12.992 -8.244 -4.251 1.00 95.75 89 GLY A N 1
ATOM 668 C CA . GLY A 1 89 ? 12.014 -7.207 -3.972 1.00 95.75 89 GLY A CA 1
ATOM 669 C C . GLY A 1 89 ? 12.687 -5.884 -3.622 1.00 95.75 89 GLY A C 1
ATOM 670 O O . GLY A 1 89 ? 13.542 -5.843 -2.740 1.00 95.75 89 GLY A O 1
ATOM 671 N N . VAL A 1 90 ? 12.261 -4.800 -4.265 1.00 96.75 90 VAL A N 1
ATOM 672 C CA . VAL A 1 90 ? 12.806 -3.451 -4.049 1.00 96.75 90 VAL A CA 1
ATOM 673 C C . VAL A 1 90 ? 11.693 -2.422 -3.870 1.00 96.75 90 VAL A C 1
ATOM 675 O O . VAL A 1 90 ? 10.581 -2.608 -4.365 1.00 96.75 90 VAL A O 1
ATOM 678 N N . ASP A 1 91 ? 11.982 -1.311 -3.192 1.00 97.56 91 ASP A N 1
ATOM 679 C CA . ASP A 1 91 ? 11.105 -0.137 -3.217 1.00 97.56 91 ASP A CA 1
ATOM 680 C C . ASP A 1 91 ? 11.385 0.713 -4.455 1.00 97.56 91 ASP A C 1
ATOM 682 O O . ASP A 1 91 ? 12.277 1.558 -4.469 1.00 97.56 91 ASP A O 1
ATOM 686 N N . ASN A 1 92 ? 10.595 0.487 -5.500 1.00 97.12 92 ASN A N 1
ATOM 687 C CA . ASN A 1 92 ? 10.595 1.294 -6.718 1.00 97.12 92 ASN A CA 1
ATOM 688 C C . ASN A 1 92 ? 9.313 2.124 -6.866 1.00 97.12 92 ASN A C 1
ATOM 690 O O . ASN A 1 92 ? 8.890 2.445 -7.984 1.00 97.12 92 ASN A O 1
ATOM 694 N N . ARG A 1 93 ? 8.652 2.470 -5.750 1.00 98.06 93 ARG A N 1
ATOM 695 C CA . ARG A 1 93 ? 7.466 3.336 -5.781 1.00 98.06 93 ARG A CA 1
ATOM 696 C C . ARG A 1 93 ? 7.802 4.688 -6.407 1.00 98.06 93 ARG A C 1
ATOM 698 O O . ARG A 1 93 ? 8.803 5.311 -6.051 1.00 98.06 93 ARG A O 1
ATOM 705 N N . THR A 1 94 ? 6.932 5.161 -7.296 1.00 98.50 94 THR A N 1
ATOM 706 C CA . THR A 1 94 ? 7.027 6.530 -7.823 1.00 98.50 94 THR A CA 1
ATOM 707 C C . THR A 1 94 ? 6.701 7.552 -6.737 1.00 98.50 94 THR A C 1
ATOM 709 O O . THR A 1 94 ? 6.052 7.238 -5.734 1.00 98.50 94 THR A O 1
ATOM 712 N N . ASP A 1 95 ? 7.083 8.808 -6.948 1.00 98.56 95 ASP A N 1
ATOM 713 C CA . ASP A 1 95 ? 6.707 9.884 -6.027 1.00 98.56 95 ASP A CA 1
ATOM 714 C C . ASP A 1 95 ? 5.189 10.101 -5.989 1.00 98.56 95 ASP A C 1
ATOM 716 O O . ASP A 1 95 ? 4.625 10.358 -4.923 1.00 98.56 95 ASP A O 1
ATOM 720 N N . ALA A 1 96 ? 4.502 9.878 -7.114 1.00 98.69 96 ALA A N 1
ATOM 721 C CA . ALA A 1 96 ? 3.045 9.895 -7.173 1.00 98.69 96 ALA A CA 1
ATOM 722 C C . ALA A 1 96 ? 2.424 8.795 -6.294 1.00 98.69 96 ALA A C 1
ATOM 724 O O . ALA A 1 96 ? 1.501 9.069 -5.523 1.00 98.69 96 ALA A O 1
ATOM 725 N N . GLN A 1 97 ? 2.971 7.573 -6.329 1.00 98.75 97 GLN A N 1
ATOM 726 C CA . GLN A 1 97 ? 2.549 6.489 -5.439 1.00 98.75 97 GLN A CA 1
ATOM 727 C C . GLN A 1 97 ? 2.828 6.800 -3.973 1.00 98.75 97 GLN A C 1
ATOM 729 O O . GLN A 1 97 ? 1.960 6.562 -3.134 1.00 98.75 97 GLN A O 1
ATOM 734 N N . LYS A 1 98 ? 4.006 7.343 -3.639 1.00 98.81 98 LYS A N 1
ATOM 735 C CA . LYS A 1 98 ? 4.336 7.733 -2.259 1.00 98.81 98 LYS A CA 1
ATOM 736 C C . LYS A 1 98 ? 3.349 8.782 -1.748 1.00 98.81 98 LYS A C 1
ATOM 738 O O . LYS A 1 98 ? 2.772 8.596 -0.680 1.00 98.81 98 LYS A O 1
ATOM 743 N N . ALA A 1 99 ? 3.085 9.827 -2.532 1.00 98.56 99 ALA A N 1
ATOM 744 C CA . ALA A 1 99 ? 2.137 10.878 -2.174 1.00 98.56 99 ALA A CA 1
ATOM 745 C C . ALA A 1 99 ? 0.704 10.340 -2.003 1.00 98.56 99 ALA A C 1
ATOM 747 O O . ALA A 1 99 ? 0.024 10.691 -1.038 1.00 98.56 99 ALA A O 1
ATOM 748 N N . ALA A 1 100 ? 0.251 9.463 -2.904 1.00 98.81 100 ALA A N 1
ATOM 749 C CA . ALA A 1 100 ? -1.055 8.812 -2.804 1.00 98.81 100 ALA A CA 1
ATOM 750 C C . ALA A 1 100 ? -1.156 7.893 -1.579 1.00 98.81 100 ALA A C 1
ATOM 752 O O . ALA A 1 100 ? -2.155 7.937 -0.865 1.00 98.81 100 ALA A O 1
ATOM 753 N N . THR A 1 101 ? -0.101 7.124 -1.297 1.00 98.75 101 THR A N 1
ATOM 754 C CA . THR A 1 101 ? -0.020 6.255 -0.116 1.00 98.75 101 THR A CA 1
ATOM 755 C C . THR A 1 101 ? -0.135 7.077 1.160 1.00 98.75 101 THR A C 1
ATOM 757 O O . THR A 1 101 ? -0.918 6.723 2.031 1.00 98.75 101 THR A O 1
ATOM 760 N N . ILE A 1 102 ? 0.591 8.196 1.265 1.00 98.69 102 ILE A N 1
ATOM 761 C CA . ILE A 1 102 ? 0.550 9.059 2.453 1.00 98.69 102 ILE A CA 1
ATOM 762 C C . ILE A 1 102 ? -0.862 9.595 2.694 1.00 98.69 102 ILE A C 1
ATOM 764 O O . ILE A 1 102 ? -1.362 9.496 3.811 1.00 98.69 102 ILE A O 1
ATOM 768 N N . ARG A 1 103 ? -1.518 10.133 1.656 1.00 98.56 103 ARG A N 1
ATOM 769 C CA . ARG A 1 103 ? -2.896 10.639 1.776 1.00 98.56 103 ARG A CA 1
ATOM 770 C C . ARG A 1 103 ? -3.856 9.538 2.221 1.00 98.56 103 ARG A C 1
ATOM 772 O O . ARG A 1 103 ? -4.530 9.699 3.230 1.00 98.56 103 ARG A O 1
ATOM 779 N N . LEU A 1 104 ? -3.829 8.396 1.535 1.00 98.75 104 LEU A N 1
ATOM 780 C CA . LEU A 1 104 ? -4.702 7.268 1.846 1.00 98.75 104 LEU A CA 1
ATOM 781 C C . LEU A 1 104 ? -4.487 6.745 3.273 1.00 98.75 104 LEU A C 1
ATOM 783 O O . LEU A 1 104 ? -5.451 6.483 3.982 1.00 98.75 104 LEU A O 1
ATOM 787 N N . VAL A 1 105 ? -3.235 6.603 3.716 1.00 98.69 105 VAL A N 1
ATOM 788 C CA . VAL A 1 105 ? -2.932 6.146 5.079 1.00 98.69 105 VAL A CA 1
ATOM 789 C C . VAL A 1 105 ? -3.456 7.140 6.118 1.00 98.69 105 VAL A C 1
ATOM 791 O O . VAL A 1 105 ? -4.043 6.703 7.103 1.00 98.69 105 VAL A O 1
ATOM 794 N N . ARG A 1 106 ? -3.326 8.457 5.898 1.00 98.19 106 ARG A N 1
ATOM 795 C CA . ARG A 1 106 ? -3.896 9.473 6.805 1.00 98.19 106 ARG A CA 1
ATOM 796 C C . ARG A 1 106 ? -5.417 9.375 6.897 1.00 98.19 106 ARG A C 1
ATOM 798 O O . ARG A 1 106 ? -5.947 9.379 8.005 1.00 98.19 106 ARG A O 1
ATOM 805 N N . ASP A 1 107 ? -6.101 9.228 5.766 1.00 98.19 107 ASP A N 1
ATOM 806 C CA . ASP A 1 107 ? -7.564 9.095 5.729 1.00 98.19 107 ASP A CA 1
ATOM 807 C C . ASP A 1 107 ? -8.033 7.831 6.474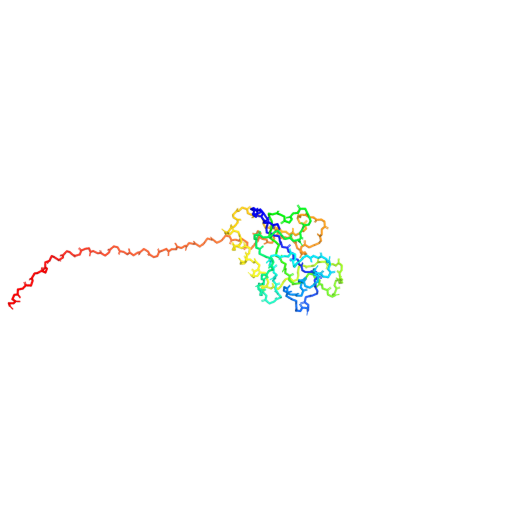 1.00 98.19 107 ASP A C 1
ATOM 809 O O . ASP A 1 107 ? -9.001 7.848 7.241 1.00 98.19 107 ASP A O 1
ATOM 813 N N . LEU A 1 108 ? -7.303 6.726 6.305 1.00 98.38 108 LEU A N 1
ATOM 814 C CA . LEU A 1 108 ? -7.572 5.480 7.018 1.00 98.38 108 LEU A CA 1
ATOM 815 C C . LEU A 1 108 ? -7.286 5.593 8.519 1.00 98.38 108 LEU A C 1
ATOM 817 O O . LEU A 1 108 ? -8.055 5.076 9.320 1.00 98.38 108 LEU A O 1
ATOM 821 N N . LEU A 1 109 ? -6.227 6.291 8.929 1.00 98.19 109 LEU A N 1
ATOM 822 C CA . LEU A 1 109 ? -5.936 6.525 10.348 1.00 98.19 109 LEU A CA 1
ATOM 823 C C . LEU A 1 109 ? -6.972 7.438 11.014 1.00 98.19 109 LEU A C 1
ATOM 825 O O . LEU A 1 109 ? -7.291 7.240 12.184 1.00 98.19 109 LEU A O 1
ATOM 829 N N . ALA A 1 110 ? -7.536 8.400 10.277 1.00 97.75 110 ALA A N 1
ATOM 830 C CA . ALA A 1 110 ? -8.610 9.254 10.780 1.00 97.75 110 ALA A CA 1
ATOM 831 C C . ALA A 1 110 ? -9.894 8.459 11.086 1.00 97.75 110 ALA A C 1
ATOM 833 O O . ALA A 1 110 ? -10.615 8.781 12.028 1.00 97.75 110 ALA A O 1
ATOM 834 N N . THR A 1 111 ? -10.169 7.405 10.313 1.00 97.12 111 THR A N 1
ATOM 835 C CA . THR A 1 111 ? -11.340 6.526 10.494 1.00 97.12 111 THR A CA 1
ATOM 836 C C . THR A 1 111 ? -11.060 5.315 11.390 1.00 97.12 111 THR A C 1
ATOM 838 O O . THR A 1 111 ? -11.984 4.740 11.969 1.00 97.12 111 THR A O 1
ATOM 841 N N . HIS A 1 112 ? -9.790 4.951 11.556 1.00 97.12 112 HIS A N 1
ATOM 842 C CA . HIS A 1 112 ? -9.323 3.838 12.379 1.00 97.12 112 HIS A CA 1
ATOM 843 C C . HIS A 1 112 ? -8.223 4.302 13.348 1.00 97.12 112 HIS A C 1
ATOM 845 O O . HIS A 1 112 ? -7.057 3.910 13.207 1.00 97.12 112 HIS A O 1
ATOM 851 N N . PRO A 1 113 ? -8.569 5.145 14.340 1.00 95.69 113 PRO A N 1
ATOM 852 C CA . PRO A 1 113 ? -7.593 5.674 15.281 1.00 95.69 113 PRO A CA 1
ATOM 853 C C . PRO A 1 113 ? -6.904 4.541 16.050 1.00 95.69 113 PRO A C 1
ATOM 855 O O . PRO A 1 113 ? -7.547 3.614 16.540 1.00 95.69 113 PRO A O 1
ATOM 858 N N . GLY A 1 114 ? -5.577 4.624 16.155 1.00 95.44 114 GLY A N 1
ATOM 859 C CA . GLY A 1 114 ? -4.745 3.619 16.822 1.00 95.44 114 GLY A CA 1
ATOM 860 C C . GLY A 1 114 ? -4.307 2.445 15.939 1.00 95.44 114 GLY A C 1
ATOM 861 O O . GLY A 1 114 ? -3.517 1.619 16.401 1.00 95.44 114 GLY A O 1
ATOM 862 N N . ALA A 1 115 ? -4.754 2.365 14.680 1.00 98.31 115 ALA A N 1
ATOM 863 C CA . ALA A 1 115 ? -4.210 1.392 13.738 1.00 98.31 115 ALA A CA 1
ATOM 864 C C . ALA A 1 115 ? -2.715 1.654 13.475 1.00 98.31 115 ALA A C 1
ATOM 866 O O . ALA A 1 115 ? -2.266 2.793 13.372 1.00 98.31 115 ALA A O 1
ATOM 867 N N . GLN A 1 116 ? -1.933 0.584 13.347 1.00 98.56 116 GLN A N 1
ATOM 868 C CA . GLN A 1 116 ? -0.502 0.663 13.067 1.00 98.56 116 GLN A CA 1
ATOM 869 C C . GLN A 1 116 ? -0.237 0.569 11.561 1.00 98.56 116 GLN A C 1
ATOM 871 O O . GLN A 1 116 ? -0.800 -0.291 10.880 1.00 98.56 116 GLN A O 1
ATOM 876 N N . VAL A 1 117 ? 0.665 1.410 11.052 1.00 98.75 117 VAL A N 1
ATOM 877 C CA . VAL A 1 117 ? 1.123 1.375 9.655 1.00 98.75 117 VAL A CA 1
ATOM 878 C C . VAL A 1 117 ? 2.357 0.481 9.561 1.00 98.75 117 VAL A C 1
ATOM 880 O O . VAL A 1 117 ? 3.382 0.757 10.184 1.00 98.75 117 VAL A O 1
ATOM 883 N N . VAL A 1 118 ? 2.246 -0.621 8.822 1.00 98.81 118 VAL A N 1
ATOM 884 C CA . VAL A 1 118 ? 3.269 -1.679 8.759 1.00 98.81 118 VAL A CA 1
ATOM 885 C C . VAL A 1 118 ? 3.424 -2.223 7.340 1.00 98.81 118 VAL A C 1
ATOM 887 O O . VAL A 1 118 ? 2.566 -2.018 6.486 1.00 98.81 118 VAL A O 1
ATOM 890 N N . GLY A 1 119 ? 4.516 -2.928 7.064 1.00 98.75 119 GLY A N 1
ATOM 891 C CA . GLY A 1 119 ? 4.702 -3.709 5.843 1.00 98.75 119 GLY A CA 1
ATOM 892 C C . GLY A 1 119 ? 4.337 -5.174 6.047 1.00 98.75 119 GLY A C 1
ATOM 893 O O . GLY A 1 119 ? 4.304 -5.665 7.172 1.00 98.75 119 GLY A O 1
ATOM 894 N N . HIS A 1 120 ? 4.112 -5.915 4.959 1.00 98.69 120 HIS A N 1
ATOM 895 C CA . HIS A 1 120 ? 3.910 -7.371 5.044 1.00 98.69 120 HIS A CA 1
ATOM 896 C C . HIS A 1 120 ? 5.060 -8.057 5.808 1.00 98.69 120 HIS A C 1
ATOM 898 O O . HIS A 1 120 ? 4.813 -8.898 6.668 1.00 98.69 120 HIS A O 1
ATOM 904 N N . ARG A 1 121 ? 6.307 -7.629 5.579 1.00 98.19 121 ARG A N 1
ATOM 905 C CA . ARG A 1 121 ? 7.499 -8.133 6.276 1.00 98.19 121 ARG A CA 1
ATOM 906 C C . ARG A 1 121 ? 7.491 -7.971 7.799 1.00 98.19 121 ARG A C 1
ATOM 908 O O . ARG A 1 121 ? 8.221 -8.685 8.473 1.00 98.19 121 ARG A O 1
ATOM 915 N N . ASP A 1 122 ? 6.694 -7.050 8.345 1.00 98.44 122 ASP A N 1
ATOM 916 C CA . ASP A 1 122 ? 6.551 -6.878 9.797 1.00 98.44 122 ASP A CA 1
ATOM 917 C C . ASP A 1 122 ? 5.641 -7.947 10.425 1.00 98.44 122 ASP A C 1
ATOM 919 O O . ASP A 1 122 ? 5.607 -8.084 11.647 1.00 98.44 122 ASP A O 1
ATOM 923 N N . LEU A 1 123 ? 4.880 -8.672 9.597 1.00 98.00 123 LEU A N 1
ATOM 924 C CA . LEU A 1 123 ? 3.858 -9.644 9.998 1.00 98.00 123 LEU A CA 1
ATOM 925 C C . LEU A 1 123 ? 4.134 -11.059 9.455 1.00 98.00 123 LEU A C 1
ATOM 927 O O . LEU A 1 123 ? 3.339 -11.968 9.676 1.00 98.00 123 LEU A O 1
ATOM 931 N N . GLY A 1 124 ? 5.233 -11.263 8.726 1.00 95.19 124 GLY A N 1
ATOM 932 C CA . GLY A 1 124 ? 5.592 -12.567 8.173 1.00 95.19 124 GLY A CA 1
ATOM 933 C C . GLY A 1 124 ? 6.921 -12.571 7.409 1.00 95.19 124 GLY A C 1
ATOM 934 O O . GLY A 1 124 ? 7.448 -11.511 7.069 1.00 95.19 124 GLY A O 1
ATOM 935 N N . PRO A 1 125 ? 7.477 -13.761 7.113 1.00 96.19 125 PRO A N 1
ATOM 936 C CA . PRO A 1 125 ? 8.774 -13.908 6.454 1.00 96.19 125 PRO A CA 1
ATOM 937 C C . PRO A 1 125 ? 8.674 -13.622 4.946 1.00 96.19 125 PRO A C 1
ATOM 939 O O . PRO A 1 125 ? 8.506 -14.524 4.129 1.00 96.19 125 PRO A O 1
ATOM 942 N N . THR A 1 126 ? 8.765 -12.348 4.564 1.00 97.31 126 THR A N 1
ATOM 943 C CA . THR A 1 126 ? 8.723 -11.895 3.164 1.00 97.31 126 THR A CA 1
ATOM 944 C C . THR A 1 126 ? 9.601 -10.662 2.944 1.00 97.31 126 THR A C 1
ATOM 946 O O . THR A 1 126 ? 9.900 -9.922 3.880 1.00 97.31 126 THR A O 1
ATOM 949 N N . GLN A 1 127 ? 10.004 -10.418 1.694 1.00 97.38 127 GLN A N 1
ATOM 950 C CA . GLN A 1 127 ? 10.676 -9.175 1.295 1.00 97.38 127 GLN A CA 1
ATOM 951 C C . GLN A 1 127 ? 9.683 -8.020 1.097 1.00 97.38 127 GLN A C 1
ATOM 953 O O . GLN A 1 127 ? 10.078 -6.859 1.116 1.00 97.38 127 GLN A O 1
ATOM 958 N N . CYS A 1 128 ? 8.395 -8.318 0.912 1.00 98.00 128 CYS A N 1
ATOM 959 C CA . CYS A 1 128 ? 7.354 -7.327 0.654 1.00 98.00 128 CYS A CA 1
ATOM 960 C C . CYS A 1 128 ? 7.216 -6.329 1.826 1.00 98.00 128 CYS A C 1
ATOM 962 O O . CYS A 1 128 ? 7.061 -6.767 2.968 1.00 98.00 128 CYS A O 1
ATOM 964 N N . PRO A 1 129 ? 7.201 -5.000 1.593 1.00 98.12 129 PRO A N 1
ATOM 965 C CA . PRO A 1 129 ? 7.086 -4.312 0.298 1.00 98.12 129 PRO A CA 1
ATOM 966 C C . PRO A 1 129 ? 8.412 -3.797 -0.304 1.00 98.12 129 PRO A C 1
ATOM 968 O O . PRO A 1 129 ? 8.391 -2.873 -1.107 1.00 98.12 129 PRO A O 1
ATOM 971 N N . GLY A 1 130 ? 9.566 -4.345 0.080 1.00 97.12 130 GLY A N 1
ATOM 972 C CA . GLY A 1 130 ? 10.878 -3.934 -0.444 1.00 97.12 130 GLY A CA 1
ATOM 973 C C . GLY A 1 130 ? 11.539 -2.773 0.309 1.00 97.12 130 GLY A C 1
ATOM 974 O O . GLY A 1 130 ? 12.615 -2.329 -0.076 1.00 97.12 130 GLY A O 1
ATOM 975 N N . PHE A 1 131 ? 10.926 -2.299 1.399 1.00 98.06 131 PHE A N 1
ATOM 976 C CA . PHE A 1 131 ? 11.472 -1.287 2.312 1.00 98.06 131 PHE A CA 1
ATOM 977 C C . PHE A 1 131 ? 10.955 -1.489 3.743 1.00 98.06 131 PHE A C 1
ATOM 979 O O . PHE A 1 131 ? 10.123 -2.363 4.003 1.00 98.06 131 PHE A O 1
ATOM 986 N N . ASP A 1 132 ? 11.477 -0.704 4.685 1.00 98.44 132 ASP A N 1
ATOM 987 C CA . ASP A 1 132 ? 10.959 -0.606 6.052 1.00 98.44 132 ASP A CA 1
ATOM 988 C C . ASP A 1 132 ? 9.831 0.436 6.114 1.00 98.44 132 ASP A C 1
ATOM 990 O O . ASP A 1 132 ? 10.066 1.645 6.029 1.00 98.44 132 ASP A O 1
ATOM 994 N N . VAL A 1 133 ? 8.594 -0.046 6.255 1.00 98.69 133 VAL A N 1
ATOM 995 C CA . VAL A 1 133 ? 7.397 0.802 6.294 1.00 98.69 133 VAL A CA 1
ATOM 996 C C . VAL A 1 133 ? 7.316 1.625 7.567 1.00 98.69 133 VAL A C 1
ATOM 998 O O . VAL A 1 133 ? 6.880 2.769 7.492 1.00 98.69 133 VAL A O 1
ATOM 1001 N N . ARG A 1 134 ? 7.729 1.0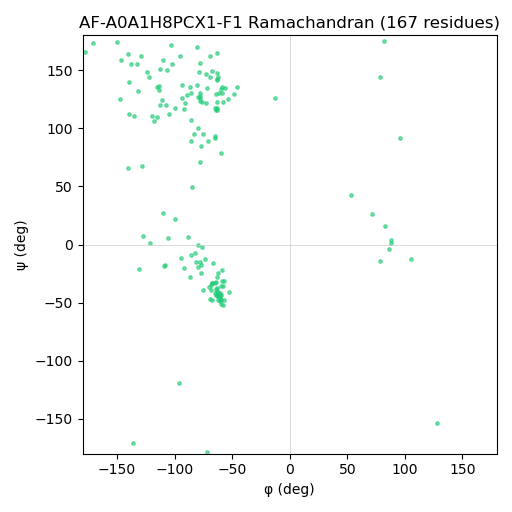85 8.718 1.00 98.12 134 ARG A N 1
ATOM 1002 C CA . ARG A 1 134 ? 7.637 1.798 9.998 1.00 98.12 134 ARG A CA 1
ATOM 1003 C C . ARG A 1 134 ? 8.580 2.993 10.005 1.00 98.12 134 ARG A C 1
ATOM 1005 O O . ARG A 1 134 ? 8.149 4.105 10.304 1.00 98.12 134 ARG A O 1
ATOM 1012 N N . SER A 1 135 ? 9.829 2.772 9.600 1.00 98.06 135 SER A N 1
ATOM 1013 C CA . SER A 1 135 ? 10.832 3.834 9.480 1.00 98.06 135 SER A CA 1
ATOM 1014 C C . SER A 1 135 ? 10.429 4.871 8.427 1.00 98.06 135 SER A C 1
ATOM 1016 O O . SER A 1 135 ? 10.498 6.074 8.681 1.00 98.06 135 SER A O 1
ATOM 1018 N N . TRP A 1 136 ? 9.938 4.426 7.262 1.00 98.25 136 TRP A N 1
ATOM 1019 C CA . TRP A 1 136 ? 9.445 5.336 6.226 1.00 98.25 136 TRP A CA 1
ATOM 1020 C C . TRP A 1 136 ? 8.250 6.163 6.711 1.00 98.25 136 TRP A C 1
ATOM 1022 O O . TRP A 1 136 ? 8.262 7.383 6.560 1.00 98.25 136 TRP A O 1
ATOM 1032 N N . TRP A 1 137 ? 7.248 5.530 7.327 1.00 98.06 137 TRP A N 1
ATOM 1033 C CA . TRP A 1 137 ? 6.060 6.218 7.828 1.00 98.06 137 TRP A CA 1
ATOM 1034 C C . TRP A 1 137 ? 6.425 7.268 8.875 1.00 98.06 137 TRP A C 1
ATOM 1036 O O . TRP A 1 137 ? 6.027 8.417 8.727 1.00 98.06 137 TRP A O 1
ATOM 1046 N N . ALA A 1 138 ? 7.271 6.928 9.851 1.00 96.44 138 ALA A N 1
ATOM 1047 C CA . ALA A 1 138 ? 7.749 7.881 10.853 1.00 96.44 138 ALA A CA 1
ATOM 1048 C C . AL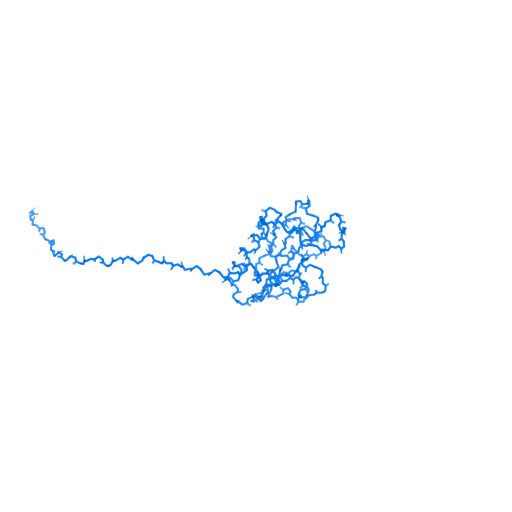A A 1 138 ? 8.453 9.105 10.235 1.00 96.44 138 ALA A C 1
ATOM 1050 O O . ALA A 1 138 ? 8.369 10.201 10.781 1.00 96.44 138 ALA A O 1
ATOM 1051 N N . SER A 1 139 ? 9.122 8.938 9.087 1.00 96.50 139 SER A N 1
ATOM 1052 C CA . SER A 1 139 ? 9.797 10.046 8.398 1.00 96.50 139 SER A CA 1
ATOM 1053 C C . SER A 1 139 ? 8.857 10.977 7.621 1.00 96.50 139 SER A C 1
ATOM 1055 O O . SER A 1 139 ? 9.208 12.132 7.394 1.00 96.50 139 SER A O 1
ATOM 1057 N N . VAL A 1 140 ? 7.681 10.497 7.197 1.00 96.12 140 VAL A N 1
ATOM 1058 C CA . VAL A 1 140 ? 6.725 11.270 6.374 1.00 96.12 140 VAL A CA 1
ATOM 1059 C C . VAL A 1 140 ? 5.469 11.690 7.136 1.00 96.12 140 VAL A C 1
ATOM 1061 O O . VAL A 1 140 ? 4.763 12.611 6.718 1.00 96.12 140 VAL A O 1
ATOM 1064 N N . ASP A 1 141 ? 5.193 11.047 8.268 1.00 89.62 141 ASP A N 1
ATOM 1065 C CA . ASP A 1 141 ? 4.119 11.389 9.196 1.00 89.62 141 ASP A CA 1
ATOM 1066 C C . ASP A 1 141 ? 4.565 12.470 10.185 1.00 89.62 141 ASP A C 1
ATOM 1068 O O . ASP A 1 141 ? 4.428 12.369 11.402 1.00 89.62 141 ASP A O 1
ATOM 1072 N N . THR A 1 142 ? 5.148 13.539 9.650 1.00 77.06 142 THR A N 1
ATOM 1073 C CA . THR A 1 142 ? 5.456 14.734 10.427 1.00 77.06 142 THR A CA 1
ATOM 1074 C C . THR A 1 142 ? 4.162 15.526 10.566 1.00 77.06 142 THR A C 1
ATOM 1076 O O . THR A 1 142 ? 3.720 16.160 9.608 1.00 77.06 142 THR A O 1
ATOM 1079 N N . GLY A 1 143 ? 3.534 15.386 11.734 1.00 58.47 143 GLY A N 1
ATOM 1080 C CA . GLY A 1 143 ? 2.244 15.932 12.155 1.00 58.47 143 GLY A CA 1
ATOM 1081 C C . GLY A 1 143 ? 1.609 17.020 11.284 1.00 58.47 143 GLY A C 1
ATOM 1082 O O . GLY A 1 143 ? 2.159 18.103 11.093 1.00 58.47 143 GLY A O 1
ATOM 1083 N N . SER A 1 144 ? 0.362 16.769 10.886 1.00 50.47 144 SER A N 1
ATOM 1084 C CA . SER A 1 144 ? -0.624 17.813 10.614 1.00 50.47 144 SER A CA 1
ATOM 1085 C C . SER A 1 144 ? -0.845 18.657 11.876 1.00 50.47 144 SER A C 1
ATOM 1087 O O . SER A 1 144 ? -1.843 18.500 12.573 1.00 50.47 144 SER A O 1
ATOM 1089 N N . ALA A 1 145 ? 0.059 19.585 12.177 1.00 45.09 145 ALA A N 1
ATOM 1090 C CA . ALA A 1 145 ? -0.302 20.770 12.940 1.00 45.09 145 ALA A CA 1
ATOM 1091 C C . ALA A 1 145 ? -1.000 21.740 11.977 1.00 45.09 145 ALA A C 1
ATOM 1093 O O . ALA A 1 145 ? -0.452 22.759 11.569 1.00 45.09 145 ALA A O 1
ATOM 1094 N N . SER A 1 146 ? -2.224 21.398 11.570 1.00 43.66 146 SER A N 1
ATOM 1095 C CA . SER A 1 146 ? -3.145 22.386 11.022 1.00 43.66 146 SER A CA 1
ATOM 1096 C C . SER A 1 146 ? -3.597 23.265 12.184 1.00 43.66 146 SER A C 1
ATOM 1098 O O . SER A 1 146 ? -4.595 22.977 12.839 1.00 43.66 146 SER A O 1
ATOM 1100 N N . THR A 1 147 ? -2.865 24.343 12.464 1.00 37.47 147 THR A N 1
ATOM 1101 C CA . THR A 1 147 ? -3.457 25.486 13.159 1.00 37.47 147 THR A CA 1
ATOM 1102 C C . THR A 1 147 ? -4.506 26.066 12.222 1.00 37.47 147 THR A C 1
ATOM 1104 O O . THR A 1 147 ? -4.205 26.866 11.335 1.00 37.47 147 THR A O 1
ATOM 1107 N N . VAL A 1 148 ? -5.748 25.619 12.385 1.00 40.69 148 VAL A N 1
ATOM 1108 C CA . VAL A 1 148 ? -6.907 26.385 11.944 1.00 40.69 148 VAL A CA 1
ATOM 1109 C C . VAL A 1 148 ? -6.907 27.647 12.798 1.00 40.69 148 VAL A C 1
ATOM 1111 O O . VAL A 1 148 ? -7.429 27.666 13.908 1.00 40.69 148 VAL A O 1
ATOM 1114 N N . THR A 1 149 ? -6.259 28.698 12.307 1.00 38.31 149 THR A N 1
ATOM 1115 C CA . THR A 1 149 ? -6.509 30.041 12.814 1.00 38.31 149 THR A CA 1
ATOM 1116 C C . THR A 1 149 ? -7.850 30.455 12.234 1.00 38.31 149 THR A C 1
ATOM 1118 O O . THR A 1 149 ? -7.936 30.900 11.091 1.00 38.31 149 THR A O 1
ATOM 1121 N N . THR A 1 150 ? -8.921 30.253 12.997 1.00 44.75 150 THR A N 1
ATOM 1122 C CA . THR A 1 150 ? -10.178 30.957 12.747 1.00 44.75 150 THR A CA 1
ATOM 1123 C C . THR A 1 150 ? -9.866 32.454 12.814 1.00 44.75 150 THR A C 1
ATOM 1125 O O . THR A 1 150 ? -9.333 32.891 13.835 1.00 44.75 150 THR A O 1
ATOM 1128 N N . PRO A 1 151 ? -10.138 33.261 11.774 1.00 40.94 151 PRO A N 1
ATOM 1129 C CA . PRO A 1 151 ? -10.023 34.702 11.914 1.00 40.94 151 PRO A CA 1
ATOM 1130 C C . PRO A 1 151 ? -11.077 35.159 12.925 1.00 40.94 151 PRO A C 1
ATOM 1132 O O . PRO A 1 151 ? -12.278 34.963 12.731 1.00 40.94 151 PRO A O 1
ATOM 1135 N N . GLU A 1 152 ? -10.611 35.719 14.035 1.00 42.19 152 GLU A N 1
ATOM 1136 C CA . GLU A 1 152 ? -11.457 36.322 15.055 1.00 42.19 152 GLU A CA 1
ATOM 1137 C C . GLU A 1 152 ? -12.177 37.527 14.428 1.00 42.19 152 GLU A C 1
ATOM 1139 O O . GLU A 1 152 ? -11.549 38.487 13.977 1.00 42.19 152 GLU A O 1
ATOM 1144 N N . ILE A 1 153 ? -13.507 37.455 14.330 1.00 54.97 153 ILE A N 1
ATOM 1145 C CA . ILE A 1 153 ? -14.333 38.581 13.888 1.00 54.97 153 ILE A CA 1
ATOM 1146 C C . ILE A 1 153 ? -14.431 39.558 15.071 1.00 54.97 153 ILE A C 1
ATOM 1148 O O . ILE A 1 153 ? -14.911 39.151 16.133 1.00 54.97 153 ILE A O 1
ATOM 1152 N N . PRO A 1 154 ? -14.031 40.837 14.931 1.00 52.81 154 PRO A N 1
ATOM 1153 C CA . PRO A 1 154 ? -14.160 41.803 16.016 1.00 52.81 154 PRO A CA 1
ATOM 1154 C C . PRO A 1 154 ? -15.641 42.030 16.365 1.00 52.81 154 PRO A C 1
ATOM 1156 O O . PRO A 1 154 ? -16.475 42.111 15.454 1.00 52.81 154 PRO A O 1
ATOM 1159 N N . PRO A 1 155 ? -16.001 42.194 17.652 1.00 55.06 155 PRO A N 1
ATOM 1160 C CA . PRO A 1 155 ? -17.386 42.426 18.041 1.00 55.06 155 PRO A CA 1
ATOM 1161 C C . PRO A 1 155 ? -17.888 43.746 17.448 1.00 55.06 155 PRO A C 1
ATOM 1163 O O . PRO A 1 155 ? -17.410 44.829 17.789 1.00 55.06 155 PRO A O 1
ATOM 1166 N N . THR A 1 156 ? -18.877 43.671 16.554 1.00 60.53 156 THR A N 1
ATOM 1167 C CA . THR A 1 156 ? -19.532 44.866 16.020 1.00 60.53 156 THR A CA 1
ATOM 1168 C C . THR A 1 156 ? -20.530 45.403 17.046 1.00 60.53 156 THR A C 1
ATOM 1170 O O . THR A 1 156 ? -21.401 44.696 17.553 1.00 60.53 156 THR A O 1
ATOM 1173 N N . ILE A 1 157 ? -20.362 46.682 17.365 1.00 55.81 157 ILE A N 1
ATOM 1174 C CA . ILE A 1 157 ? -21.120 47.469 18.338 1.00 55.81 157 ILE A CA 1
ATOM 1175 C C . ILE A 1 157 ? -22.633 47.383 18.064 1.00 55.81 157 ILE A C 1
ATOM 1177 O O . ILE A 1 157 ? -23.102 47.729 16.979 1.00 55.81 157 ILE A O 1
ATOM 1181 N N . ARG A 1 158 ? -23.422 46.986 19.075 1.00 52.94 158 ARG A N 1
ATOM 1182 C CA . ARG A 1 158 ? -24.893 47.070 19.046 1.00 52.94 158 ARG A CA 1
ATOM 1183 C C . ARG A 1 158 ? -25.330 48.535 18.957 1.00 52.94 158 ARG A C 1
ATOM 1185 O O . ARG A 1 158 ? -25.136 49.293 19.904 1.00 52.94 158 ARG A O 1
ATOM 1192 N N . ARG A 1 159 ? -26.014 48.913 17.874 1.00 53.56 159 ARG A N 1
ATOM 1193 C CA . ARG A 1 159 ? -26.901 50.086 17.859 1.00 53.56 159 ARG A CA 1
ATOM 1194 C C . ARG A 1 159 ? -28.344 49.621 18.016 1.00 53.56 159 ARG A C 1
ATOM 1196 O O . ARG A 1 159 ? -28.865 48.882 17.190 1.00 53.56 159 ARG A O 1
ATOM 1203 N N . SER A 1 160 ? -28.978 50.046 19.103 1.00 52.31 160 SER A N 1
ATOM 1204 C CA . SER A 1 160 ? -30.414 49.907 19.320 1.00 52.31 160 SER A CA 1
ATOM 1205 C C . SER A 1 160 ? -31.168 50.971 18.521 1.00 52.31 160 SER A C 1
ATOM 1207 O O . SER A 1 160 ? -30.968 52.161 18.766 1.00 52.31 160 SER A O 1
ATOM 1209 N N . SER A 1 161 ? -32.096 50.575 17.656 1.00 54.56 161 SER A N 1
ATOM 1210 C CA . SER A 1 161 ? -33.161 51.470 17.195 1.00 54.56 161 SER A CA 1
ATOM 1211 C C . SER A 1 161 ? -34.496 50.739 17.217 1.00 54.56 161 SER A C 1
ATOM 1213 O O . SER A 1 161 ? -34.730 49.790 16.473 1.00 54.56 161 SER A O 1
ATOM 1215 N N . ARG A 1 162 ? -35.336 51.185 18.152 1.00 54.81 162 ARG A N 1
ATOM 1216 C CA . ARG A 1 162 ? -36.731 50.800 18.345 1.00 54.81 162 ARG A CA 1
ATOM 1217 C C . ARG A 1 162 ? -37.587 51.299 17.177 1.00 54.81 162 ARG A C 1
ATOM 1219 O O . ARG A 1 162 ? -37.369 52.409 16.708 1.00 54.81 162 ARG A O 1
ATOM 1226 N N . GLY A 1 163 ? -38.641 50.540 16.877 1.00 45.47 163 GLY A N 1
ATOM 1227 C CA . GLY A 1 163 ? -39.969 51.106 16.628 1.00 45.47 163 GLY A CA 1
ATOM 1228 C C . GLY A 1 163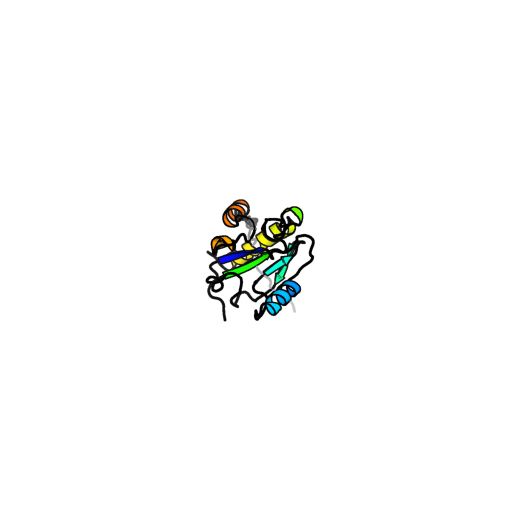 ? -40.347 51.361 15.174 1.00 45.47 163 GLY A C 1
ATOM 1229 O O . GLY A 1 163 ? -40.185 52.463 14.667 1.00 45.47 163 GLY A O 1
ATOM 1230 N N . GLN A 1 164 ? -40.970 50.359 14.560 1.00 54.12 164 GLN A N 1
ATOM 1231 C CA . GLN A 1 164 ? -41.898 50.524 13.445 1.00 54.12 164 GLN A CA 1
ATOM 1232 C C . GLN A 1 164 ? -43.309 50.603 14.043 1.00 54.12 164 GLN A C 1
ATOM 1234 O O . GLN A 1 164 ? -43.685 49.686 14.772 1.00 54.12 164 GLN A O 1
ATOM 1239 N N . HIS A 1 165 ? -44.088 51.642 13.737 1.00 51.09 165 HIS A N 1
ATOM 1240 C CA . HIS A 1 165 ? -45.546 51.526 13.631 1.00 51.09 165 HIS A CA 1
ATOM 1241 C C . HIS A 1 165 ? -46.068 52.489 12.565 1.00 51.09 165 HIS A C 1
ATOM 1243 O O . HIS A 1 165 ? -45.757 53.679 12.553 1.00 51.09 165 HIS A O 1
ATOM 1249 N N . VAL A 1 166 ? -46.795 51.884 11.633 1.00 52.12 166 VAL A N 1
ATOM 1250 C CA . VAL A 1 166 ? -47.376 52.438 10.415 1.00 52.12 166 VAL A CA 1
ATOM 1251 C C . VAL A 1 166 ? -48.670 53.165 10.779 1.00 52.12 166 VAL A C 1
ATOM 1253 O O . VAL A 1 166 ? -49.456 52.670 11.581 1.00 52.12 166 VAL A O 1
ATOM 1256 N N . MET A 1 167 ? -48.870 54.339 10.187 1.00 49.47 167 MET A N 1
ATOM 1257 C CA . MET A 1 167 ? -50.104 55.122 10.226 1.00 49.47 167 MET A CA 1
ATOM 1258 C C . MET A 1 167 ? -50.717 55.158 8.825 1.00 49.47 167 MET A C 1
ATOM 1260 O O . MET A 1 167 ? -49.976 55.191 7.843 1.00 49.47 167 MET A O 1
ATOM 1264 N N . THR A 1 168 ? -52.049 55.285 8.799 1.00 53.91 168 THR A N 1
ATOM 1265 C CA . THR A 1 168 ? -52.952 55.606 7.670 1.00 53.91 168 THR A CA 1
ATOM 1266 C C . THR A 1 168 ? -53.269 54.462 6.706 1.00 53.91 168 THR A C 1
ATOM 1268 O O . THR A 1 168 ? -52.396 53.662 6.395 1.00 53.91 168 THR A O 1
ATOM 1271 N N . ALA A 1 169 ? -54.473 54.338 6.152 1.00 52.59 169 ALA A N 1
ATOM 1272 C CA . ALA A 1 169 ? -55.834 54.814 6.439 1.00 52.59 169 ALA A CA 1
ATOM 1273 C C . ALA A 1 169 ? -56.740 54.018 5.482 1.00 52.59 169 ALA A C 1
ATOM 1275 O O . ALA A 1 169 ? -56.241 53.679 4.383 1.00 52.59 169 ALA A O 1
#

Nearest PDB structures (foldseek):
  1lba-assembly1_A  TM=9.563E-01  e=2.049E-15  Escherichia phage T7
  7f5i-assembly1_A  TM=8.691E-01  e=8.218E-11  Clostridium perfringens str. 13
  2rkq-assembly1_A  TM=8.123E-01  e=5.781E-10  Drosophila melanogaster
  2aph-assembly1_A  TM=8.162E-01  e=1.437E-09  Homo sapiens
  3ep1-assembly1_A  TM=7.191E-01  e=1.276E-07  Alvinella pompejana

InterPro domains:
  IPR002502 N-acetylmuramoyl-L-alanine amidase domain [PF01510] (3-130)
  IPR002502 N-acetylmuramoyl-L-alanine amidase domain [SM00644] (3-130)
  IPR002502 N-acetylmuramoyl-L-alanine amidase domain [cd06583] (5-130)
  IPR006619 Peptidoglycan recognition protein family domain, metazoa/bacteria [SM00701] (3-124)
  IPR015510 Peptidoglycan recognition protein [PTHR11022] (4-130)
  IPR036505 N-acetylmuramoyl-L-alanine amidase/PGRP domain superfamily [G3DSA:3.40.80.10] (2-147)
  IPR036505 N-acetylmuramoyl-L-alanine amidase/PGRP domain superfamily [SSF55846] 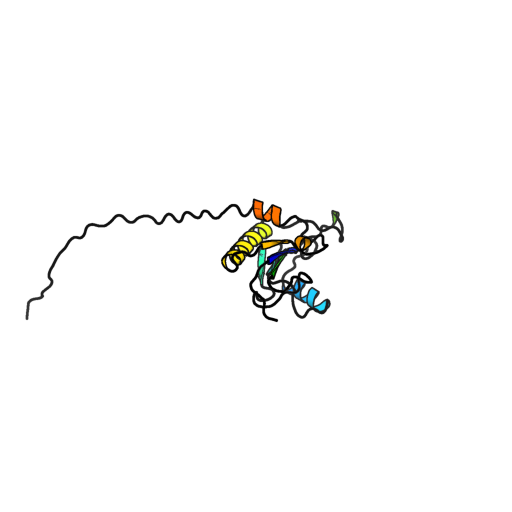(3-139)

pLDDT: mean 89.55, std 17.68, range [37.47, 98.94]

Solvent-accessible surface area (backbone atoms only — not comparable to full-atom values): 9750 Å² total; per-residue (Å²): 107,73,35,52,81,50,48,32,39,32,39,34,37,65,70,32,51,70,88,61,94,56,51,54,69,56,52,20,50,60,28,39,78,71,71,40,98,48,38,30,32,32,29,30,26,23,66,81,22,53,77,39,77,48,40,57,83,61,39,47,45,60,72,45,85,99,49,21,66,21,32,45,35,35,28,35,51,12,20,26,44,82,90,69,33,95,90,42,57,34,67,67,69,40,71,44,25,52,54,39,48,53,54,52,51,50,56,50,38,74,77,27,72,85,39,43,65,35,22,47,39,81,72,43,102,53,62,41,31,27,62,64,38,52,66,49,46,65,70,69,64,68,71,89,78,74,76,79,75,73,81,82,77,78,86,77,79,88,78,90,78,84,84,88,82,90,79,88,132

Organism: NCBI:txid34002

Mean predicted aligned error: 8.83 Å

Radius of gyration: 24.26 Å; Cα contacts (8 Å, |Δi|>4): 297; chains: 1; bounding box: 74×75×36 Å

Secondary structure (DSSP, 8-state):
-BPPSP-EEEEEE--EETT----HHHHHHHHHHTT-SS-S-SEEE-TTS-EEE-S-TTB--SSSTTT-TTEEEEEES-EEBTTTBTT-------HHHHHHHHHHHHHHHHHSTTPEEEEGGGTSS--TTSS-HHHHHHHH---------------PPPPP---------

Foldseek 3Di:
DFADQAQAEAEFEPLDALPDFDDQVNQQVVVVVVVDPGRQAQWEQTLQLDIDGTDDPGDFGRDAPPPRHNYGYYYYYHQDYPVVDSQQGAPPRDPSNVVSVLVVVVVVCVVRPNHDYFYSVVRDPDCTPHDGRNVVCVVVPPDPPPPPPDPDDPDDDDDDDDDDDDDDD